Protein AF-A0A9E3Q1F7-F1 (afdb_monomer_lite)

Structure (mmCIF, N/CA/C/O backbone):
data_AF-A0A9E3Q1F7-F1
#
_entry.id   AF-A0A9E3Q1F7-F1
#
loop_
_atom_site.group_PDB
_atom_site.id
_atom_site.type_symbol
_atom_site.label_atom_id
_atom_site.label_alt_id
_atom_site.label_comp_id
_atom_site.label_asym_id
_atom_site.label_entity_id
_atom_site.label_seq_id
_atom_site.pdbx_PDB_ins_code
_atom_site.Cartn_x
_atom_site.Cartn_y
_atom_site.Cartn_z
_atom_site.occupancy
_atom_site.B_iso_or_equiv
_atom_site.auth_seq_id
_atom_site.auth_comp_id
_atom_site.auth_asym_id
_atom_site.auth_atom_id
_atom_site.pdbx_PDB_model_num
ATOM 1 N N . MET A 1 1 ? -3.711 9.267 -26.999 1.00 34.91 1 MET A N 1
ATOM 2 C CA . MET A 1 1 ? -2.775 8.124 -26.947 1.00 34.91 1 MET A CA 1
ATOM 3 C C . MET A 1 1 ? -3.118 7.286 -25.725 1.00 34.91 1 MET A C 1
ATOM 5 O O . MET A 1 1 ? -2.699 7.619 -24.628 1.00 34.91 1 MET A O 1
ATOM 9 N N . SER A 1 2 ? -3.969 6.274 -25.900 1.00 42.34 2 SER A N 1
ATOM 10 C CA . SER A 1 2 ? -4.326 5.313 -24.853 1.00 42.34 2 SER A CA 1
ATOM 11 C C . SER A 1 2 ? -3.628 4.005 -25.179 1.00 42.34 2 SER A C 1
ATOM 13 O O . SER A 1 2 ? -3.883 3.441 -26.238 1.00 42.34 2 SER A O 1
ATOM 15 N N . SER A 1 3 ? -2.712 3.578 -24.313 1.00 35.66 3 SER A N 1
ATOM 16 C CA . SER A 1 3 ? -2.249 2.195 -24.249 1.00 35.66 3 SER A CA 1
ATOM 17 C C . SER A 1 3 ? -1.394 2.011 -22.995 1.00 35.66 3 SER A C 1
ATOM 19 O O . SER A 1 3 ? -0.167 2.056 -23.036 1.00 35.66 3 SER A O 1
ATOM 21 N N . THR A 1 4 ? -2.044 1.789 -21.852 1.00 45.94 4 THR A N 1
ATOM 22 C CA . THR A 1 4 ? -1.406 1.193 -20.665 1.00 45.94 4 THR A CA 1
ATOM 23 C C . THR A 1 4 ? -1.273 -0.324 -20.879 1.00 45.94 4 THR A C 1
ATOM 25 O O . THR A 1 4 ? -1.680 -1.127 -20.044 1.00 45.94 4 THR A O 1
ATOM 28 N N . PHE A 1 5 ? -0.767 -0.749 -22.042 1.00 39.62 5 PHE A N 1
ATOM 29 C CA . PHE A 1 5 ? -0.505 -2.154 -22.346 1.00 39.62 5 PHE A CA 1
ATOM 30 C C . PHE A 1 5 ? 0.926 -2.493 -21.933 1.00 39.62 5 PHE A C 1
ATOM 32 O O . PHE A 1 5 ? 1.881 -2.279 -22.673 1.00 39.62 5 PHE A O 1
ATOM 39 N N . GLY A 1 6 ? 1.071 -3.011 -20.714 1.00 39.50 6 GLY A N 1
ATOM 40 C CA . GLY A 1 6 ? 2.363 -3.476 -20.199 1.00 39.50 6 GLY A CA 1
ATOM 41 C C . GLY A 1 6 ? 2.303 -4.330 -18.930 1.00 39.50 6 GLY A C 1
ATOM 42 O O . GLY A 1 6 ? 3.353 -4.666 -18.385 1.00 39.50 6 GLY A O 1
ATOM 43 N N . TYR A 1 7 ? 1.098 -4.699 -18.479 1.00 48.66 7 TYR A N 1
ATOM 44 C CA . TYR A 1 7 ? 0.847 -5.598 -17.344 1.00 48.66 7 TYR A CA 1
ATOM 45 C C . TYR A 1 7 ? 1.120 -7.090 -17.657 1.00 48.66 7 TYR A C 1
ATOM 47 O O . TYR A 1 7 ? 1.133 -7.917 -16.756 1.00 48.66 7 TYR A O 1
ATOM 55 N N . TYR A 1 8 ? 1.359 -7.460 -18.922 1.00 40.41 8 TYR A N 1
ATOM 56 C CA . TYR A 1 8 ? 1.140 -8.834 -19.408 1.00 40.41 8 TYR A CA 1
ATOM 57 C C . TYR A 1 8 ? 2.305 -9.840 -19.318 1.00 40.41 8 TYR A C 1
ATOM 59 O O . TYR A 1 8 ? 2.167 -10.947 -19.829 1.00 40.41 8 TYR A O 1
ATOM 67 N N . GLN A 1 9 ? 3.438 -9.533 -18.678 1.00 44.56 9 GLN A N 1
ATOM 68 C CA . GLN A 1 9 ? 4.535 -10.511 -18.532 1.00 44.56 9 GLN A CA 1
ATOM 69 C C . GLN A 1 9 ? 5.214 -10.376 -17.155 1.00 44.56 9 GLN A C 1
ATOM 71 O O . GLN A 1 9 ? 6.212 -9.668 -17.012 1.00 44.56 9 GLN A O 1
ATOM 76 N N . SER A 1 10 ? 4.642 -10.996 -16.112 1.00 48.50 10 SER A N 1
ATOM 77 C CA . SER A 1 10 ? 5.213 -10.989 -14.751 1.00 48.50 10 SER A CA 1
ATOM 78 C C . SER A 1 10 ? 6.570 -11.706 -14.711 1.00 48.50 10 SER A C 1
ATOM 80 O O . SER A 1 10 ? 6.687 -12.843 -15.169 1.00 48.50 10 SER A O 1
ATOM 82 N N . PRO A 1 11 ? 7.608 -11.018 -14.202 1.00 52.28 11 PRO A N 1
ATOM 83 C CA . PRO A 1 11 ? 8.141 -11.364 -12.881 1.00 52.28 11 PRO A CA 1
ATOM 84 C C . PRO A 1 11 ? 8.307 -10.097 -12.022 1.00 52.28 11 PRO A C 1
ATOM 86 O O . PRO A 1 11 ? 9.400 -9.750 -11.569 1.00 52.28 11 PRO A O 1
ATOM 89 N N . ARG A 1 12 ? 7.232 -9.319 -11.881 1.00 64.19 12 ARG A N 1
ATOM 90 C CA . ARG A 1 12 ? 7.279 -7.930 -11.406 1.00 64.19 12 ARG A CA 1
ATOM 91 C C . ARG A 1 12 ? 6.588 -7.827 -10.052 1.00 64.19 12 ARG A C 1
ATOM 93 O O . ARG A 1 12 ? 5.382 -7.966 -9.967 1.00 64.19 12 ARG A O 1
ATOM 100 N N . ARG A 1 13 ? 7.363 -7.625 -8.982 1.00 66.31 13 ARG A N 1
ATOM 101 C CA . ARG A 1 13 ? 6.824 -7.482 -7.621 1.00 66.31 13 ARG A CA 1
ATOM 102 C C . ARG A 1 13 ? 5.955 -6.221 -7.514 1.00 66.31 13 ARG A C 1
ATOM 104 O O . ARG A 1 13 ? 6.412 -5.147 -7.901 1.00 66.31 13 ARG A O 1
ATOM 111 N N . HIS 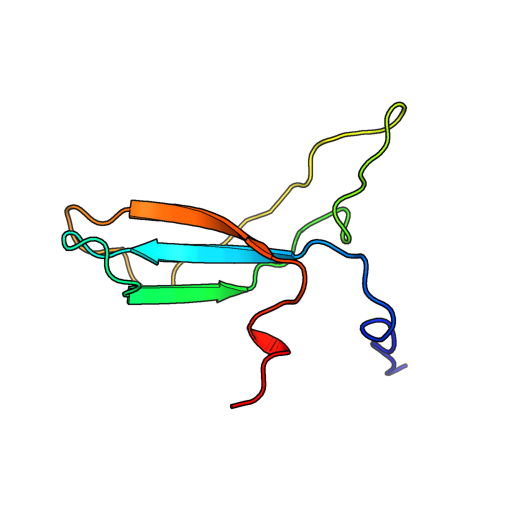A 1 14 ? 4.755 -6.362 -6.966 1.00 78.12 14 HIS A N 1
ATOM 112 C CA . HIS A 1 14 ? 3.791 -5.302 -6.672 1.00 78.12 14 HIS A CA 1
ATOM 113 C C . HIS A 1 14 ? 3.779 -4.994 -5.174 1.00 78.12 14 HIS A C 1
ATOM 115 O O . HIS A 1 14 ? 4.053 -5.880 -4.367 1.00 78.12 14 HIS A O 1
ATOM 121 N N . LEU A 1 15 ? 3.470 -3.748 -4.812 1.00 84.06 15 LEU A N 1
ATOM 122 C CA . LEU A 1 15 ? 3.276 -3.336 -3.425 1.00 84.06 15 LEU A CA 1
ATOM 123 C C . LEU A 1 15 ? 1.788 -3.168 -3.155 1.00 84.06 15 LEU A C 1
ATOM 125 O O . LEU A 1 15 ? 1.143 -2.325 -3.778 1.00 84.06 15 LEU A O 1
ATOM 129 N N . ASP A 1 16 ? 1.295 -3.914 -2.178 1.00 86.12 16 ASP A N 1
ATOM 130 C CA . ASP A 1 16 ? -0.019 -3.703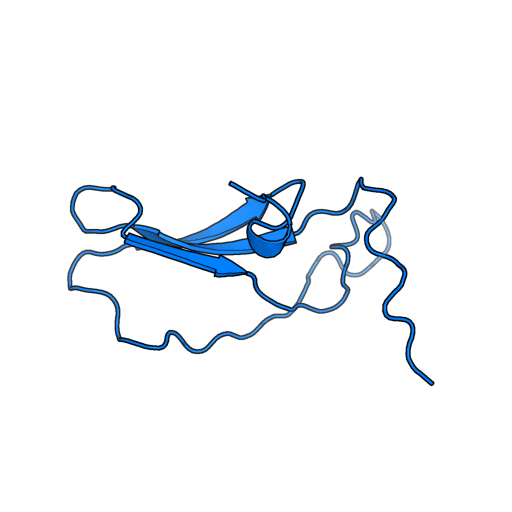 -1.593 1.00 86.12 16 ASP A CA 1
ATOM 131 C C . ASP A 1 16 ? 0.158 -3.265 -0.139 1.00 86.12 16 ASP A C 1
ATOM 133 O O . ASP A 1 16 ? 1.038 -3.744 0.581 1.00 86.12 16 ASP A O 1
ATOM 137 N N . ILE A 1 17 ? -0.690 -2.349 0.305 1.00 90.62 17 ILE A N 1
ATOM 138 C CA . ILE A 1 17 ? -0.774 -1.947 1.704 1.00 90.62 17 ILE A CA 1
ATOM 139 C C . ILE A 1 17 ? -1.918 -2.718 2.320 1.00 90.62 17 ILE A C 1
ATOM 141 O O . ILE A 1 17 ? -3.062 -2.608 1.884 1.00 90.62 17 ILE A O 1
ATOM 145 N N . GLU A 1 18 ? -1.588 -3.519 3.317 1.00 92.88 18 GLU A N 1
ATOM 146 C CA . GLU A 1 18 ? -2.537 -4.335 4.050 1.00 92.88 18 GLU A CA 1
ATOM 147 C C . GLU A 1 18 ? -2.714 -3.751 5.442 1.00 92.88 18 GLU A C 1
ATOM 149 O O . GLU A 1 18 ? -1.740 -3.509 6.158 1.00 92.88 18 GLU A O 1
ATOM 154 N N . VAL A 1 19 ? -3.964 -3.537 5.826 1.00 93.19 19 VAL A N 1
ATOM 155 C CA . VAL A 1 19 ? -4.329 -3.186 7.192 1.00 93.19 19 VAL A CA 1
ATOM 156 C C . VAL A 1 19 ? -4.880 -4.442 7.837 1.00 93.19 19 VAL A C 1
ATOM 158 O O . VAL A 1 19 ? -5.913 -4.967 7.418 1.00 93.19 19 VAL A O 1
ATOM 161 N N . LEU A 1 20 ? -4.169 -4.942 8.838 1.00 94.31 20 LEU A N 1
ATOM 162 C CA . LEU A 1 20 ? -4.622 -6.034 9.683 1.00 94.31 20 LEU A CA 1
ATOM 163 C C . LEU A 1 20 ? -5.287 -5.437 10.921 1.00 94.31 20 LEU A C 1
ATOM 165 O O . LEU A 1 20 ? -4.712 -4.546 11.546 1.00 94.31 20 LEU A O 1
ATOM 169 N N . GLY A 1 21 ? -6.475 -5.921 11.271 1.00 93.12 21 GLY A N 1
ATOM 170 C CA . GLY A 1 21 ? -7.138 -5.560 12.517 1.00 93.12 21 GLY A CA 1
ATOM 171 C C . GLY A 1 21 ? -6.367 -6.063 13.746 1.00 93.12 21 GLY A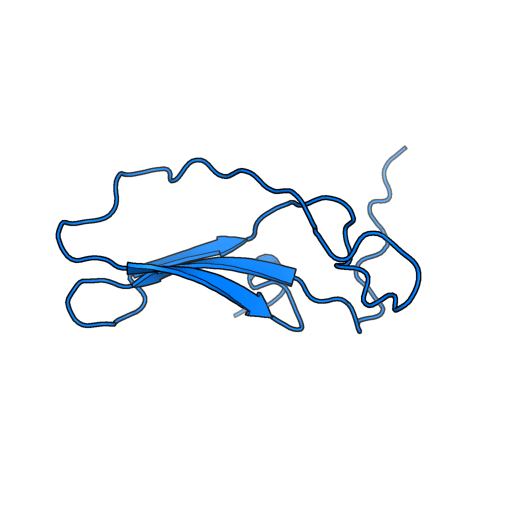 C 1
ATOM 172 O O . GLY A 1 21 ? -5.398 -6.817 13.611 1.00 93.12 21 GLY A O 1
ATOM 173 N N . PRO A 1 22 ? -6.796 -5.686 14.962 1.00 92.75 22 PRO A N 1
ATOM 174 C CA . PRO A 1 22 ? -6.147 -6.118 16.206 1.00 92.75 22 PRO A CA 1
ATOM 175 C C . PRO A 1 22 ? -6.170 -7.638 16.418 1.00 92.75 22 PRO A C 1
ATOM 177 O O . PRO A 1 22 ? -5.332 -8.187 17.125 1.00 92.75 22 PRO A O 1
ATOM 180 N N . ASP A 1 23 ? -7.121 -8.324 15.787 1.00 93.81 23 ASP A N 1
ATOM 181 C CA . ASP A 1 23 ? -7.252 -9.782 15.758 1.00 93.81 23 ASP A CA 1
ATOM 182 C C . ASP A 1 23 ? -6.322 -10.457 14.728 1.00 93.81 23 ASP A C 1
ATOM 184 O O . ASP A 1 23 ? -6.355 -11.676 14.558 1.00 93.81 23 ASP A O 1
ATOM 188 N N . GLY A 1 24 ? -5.507 -9.672 14.018 1.00 90.69 24 GLY A N 1
ATOM 189 C CA . GLY A 1 24 ? -4.606 -10.127 12.964 1.00 90.69 24 GLY A CA 1
ATOM 190 C C . GLY A 1 24 ? -5.296 -10.438 11.635 1.00 90.69 24 GLY A C 1
ATOM 191 O O . GLY A 1 24 ? -4.621 -10.859 10.692 1.00 90.69 24 GLY A O 1
ATOM 192 N N . ARG A 1 25 ? -6.616 -10.240 11.513 1.00 93.50 25 ARG A N 1
ATOM 193 C CA . ARG A 1 25 ? -7.341 -10.482 10.260 1.00 93.50 25 ARG A CA 1
ATOM 194 C C . ARG A 1 25 ? -7.167 -9.322 9.293 1.00 93.50 25 ARG A C 1
ATOM 196 O O . ARG A 1 25 ? -7.079 -8.166 9.694 1.00 93.50 25 ARG A O 1
ATOM 203 N N . LEU A 1 26 ? -7.144 -9.628 7.997 1.00 89.25 26 LEU A N 1
ATOM 204 C CA . LEU A 1 26 ? -7.065 -8.610 6.952 1.00 89.25 26 LEU A CA 1
ATOM 205 C C . LEU A 1 26 ? -8.351 -7.779 6.936 1.00 89.25 26 LEU A C 1
ATOM 207 O O . LEU A 1 26 ? -9.410 -8.280 6.570 1.00 89.25 26 LEU A O 1
ATOM 211 N N . SER A 1 27 ? -8.238 -6.513 7.325 1.00 89.38 27 SER A N 1
ATOM 212 C CA . SER A 1 27 ? -9.336 -5.549 7.305 1.00 89.38 27 SER A CA 1
ATOM 213 C C . SER A 1 27 ? -9.446 -4.865 5.948 1.00 89.38 27 SER A C 1
ATOM 215 O O . SER A 1 27 ? -10.550 -4.692 5.440 1.00 89.38 27 SER A O 1
ATOM 217 N N . SER A 1 28 ? -8.320 -4.473 5.352 1.00 88.56 28 SER A N 1
ATOM 218 C CA . SER A 1 28 ? -8.297 -3.868 4.020 1.00 88.56 28 SER A CA 1
ATOM 219 C C . SER A 1 28 ? -6.985 -4.151 3.296 1.00 88.56 28 SER A C 1
ATOM 221 O O . SER A 1 28 ? -5.946 -4.390 3.916 1.00 88.56 28 SER A O 1
ATOM 223 N N . ARG A 1 29 ? -7.040 -4.140 1.962 1.00 88.81 29 ARG A N 1
ATOM 224 C CA . ARG A 1 29 ? -5.870 -4.244 1.090 1.00 88.81 29 ARG A CA 1
ATOM 225 C C . ARG A 1 29 ? -5.999 -3.236 -0.042 1.00 88.81 29 ARG A C 1
ATOM 227 O O . ARG A 1 29 ? -6.980 -3.271 -0.781 1.00 88.81 29 ARG A O 1
ATOM 234 N N . THR A 1 30 ? -4.988 -2.392 -0.200 1.00 87.25 30 THR A N 1
ATOM 235 C CA . THR A 1 30 ? -4.970 -1.336 -1.215 1.00 87.25 30 THR A CA 1
ATOM 236 C C . THR A 1 30 ? -3.714 -1.449 -2.074 1.00 87.25 30 THR A C 1
ATOM 238 O O . THR A 1 30 ? -2.610 -1.387 -1.527 1.00 87.25 30 THR A O 1
ATOM 241 N N . PRO A 1 31 ? -3.839 -1.579 -3.406 1.00 85.06 31 PRO A N 1
ATOM 242 C CA . PRO A 1 31 ? -2.683 -1.587 -4.291 1.00 85.06 31 PRO A CA 1
ATOM 243 C C . PRO A 1 31 ? -2.040 -0.202 -4.351 1.00 85.06 31 PRO A C 1
ATOM 245 O O . PRO A 1 31 ? -2.729 0.819 -4.432 1.00 85.06 31 PRO A O 1
ATOM 248 N N . VAL A 1 32 ? -0.709 -0.154 -4.347 1.00 84.19 32 VAL A N 1
ATOM 249 C CA . VAL A 1 32 ? 0.050 1.100 -4.341 1.00 84.19 32 VAL A CA 1
ATOM 250 C C . VAL A 1 32 ? 0.846 1.285 -5.620 1.00 84.19 32 VAL A C 1
ATOM 252 O O . VAL A 1 32 ? 1.511 0.383 -6.129 1.00 84.19 32 VAL A O 1
ATOM 255 N N . ARG A 1 33 ? 0.812 2.519 -6.131 1.00 81.88 33 ARG A N 1
ATOM 256 C CA . ARG A 1 33 ? 1.727 2.972 -7.178 1.00 81.88 33 ARG A CA 1
ATOM 257 C C . ARG A 1 33 ? 3.042 3.397 -6.535 1.00 81.88 33 ARG A C 1
ATOM 259 O O . ARG A 1 33 ? 3.050 4.128 -5.551 1.00 81.88 33 ARG A O 1
ATOM 266 N N . PHE A 1 34 ? 4.149 2.965 -7.115 1.00 82.19 34 PHE A N 1
ATOM 267 C CA . PHE A 1 34 ? 5.489 3.254 -6.617 1.00 82.19 34 PHE A CA 1
ATOM 268 C C . PHE A 1 34 ? 6.450 3.487 -7.784 1.00 82.19 34 PHE A C 1
ATOM 270 O O . PHE A 1 34 ? 6.129 3.163 -8.931 1.00 82.19 34 PHE A O 1
ATOM 277 N N . PHE A 1 35 ? 7.622 4.057 -7.507 1.00 78.38 35 PHE A N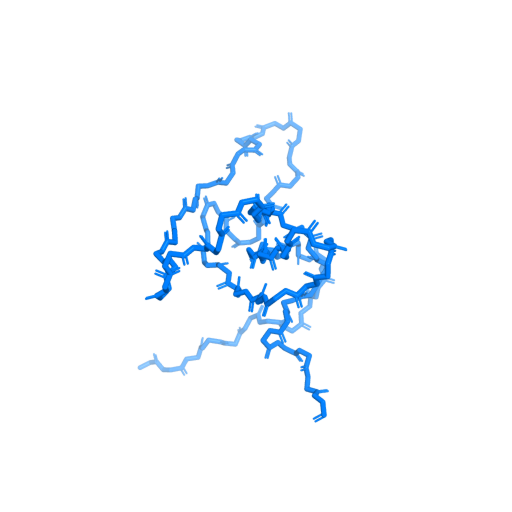 1
ATOM 278 C CA . PHE A 1 35 ? 8.666 4.269 -8.508 1.00 78.38 35 PHE A CA 1
ATOM 279 C C . PHE A 1 35 ? 10.063 3.942 -7.944 1.00 78.38 35 PHE A C 1
ATOM 281 O O . PHE A 1 35 ? 10.367 4.354 -6.824 1.00 78.38 35 PHE A O 1
ATOM 288 N N . PRO A 1 36 ? 10.927 3.241 -8.703 1.00 75.31 36 PRO A N 1
ATOM 289 C CA . PRO A 1 36 ? 10.640 2.619 -9.999 1.00 75.31 36 PRO A CA 1
ATOM 290 C C . PRO A 1 36 ? 9.677 1.424 -9.869 1.00 75.31 36 PRO A C 1
ATOM 292 O O . PRO A 1 36 ? 9.792 0.635 -8.939 1.00 75.31 36 PRO A O 1
ATOM 295 N N . ASN A 1 37 ? 8.741 1.283 -10.815 1.00 69.00 37 ASN A N 1
ATOM 296 C CA . ASN A 1 37 ? 7.864 0.112 -10.954 1.00 69.00 37 ASN A CA 1
ATOM 297 C C . ASN A 1 37 ? 8.159 -0.581 -12.297 1.00 69.00 37 ASN A C 1
ATOM 299 O O . ASN A 1 37 ? 8.064 0.079 -13.337 1.00 69.00 37 ASN A O 1
ATOM 303 N N . PRO A 1 38 ? 8.544 -1.873 -12.311 1.00 69.56 38 PRO A N 1
ATOM 304 C CA . PRO A 1 38 ? 8.621 -2.804 -11.173 1.00 69.56 38 PRO A CA 1
ATOM 305 C C . PRO A 1 38 ? 9.774 -2.524 -10.208 1.00 69.56 38 PRO A C 1
ATOM 307 O O . PRO A 1 38 ? 10.762 -1.896 -10.596 1.00 69.56 38 PRO A O 1
ATOM 310 N N . ILE A 1 39 ? 9.665 -3.051 -8.976 1.00 73.12 39 ILE A N 1
ATOM 311 C CA . ILE A 1 39 ? 10.757 -3.003 -7.991 1.00 73.12 39 ILE A CA 1
ATOM 312 C C . ILE A 1 39 ? 11.965 -3.686 -8.629 1.00 73.12 39 ILE A C 1
ATOM 314 O O . ILE A 1 39 ? 11.947 -4.895 -8.885 1.00 73.12 39 ILE A O 1
ATOM 318 N N . ARG A 1 40 ? 13.012 -2.911 -8.917 1.00 65.50 40 ARG A N 1
ATOM 319 C CA . ARG A 1 40 ? 14.225 -3.445 -9.533 1.00 65.50 40 ARG A CA 1
ATOM 320 C C . ARG A 1 40 ? 15.020 -4.229 -8.495 1.00 65.50 40 ARG A C 1
ATOM 322 O O . ARG A 1 40 ? 15.494 -3.665 -7.517 1.00 65.50 40 ARG A O 1
ATOM 329 N N . HIS A 1 41 ? 15.242 -5.512 -8.758 1.00 63.47 41 HIS A N 1
ATOM 330 C CA . HIS A 1 41 ? 16.278 -6.294 -8.081 1.00 63.47 41 HIS A CA 1
ATOM 331 C C . HIS A 1 41 ? 17.582 -6.129 -8.862 1.00 63.47 41 HIS A C 1
ATOM 333 O O . HIS A 1 41 ? 17.885 -6.925 -9.744 1.00 63.47 41 HIS A O 1
ATOM 339 N N . SER A 1 42 ? 18.321 -5.049 -8.606 1.00 62.00 42 SER A N 1
ATOM 340 C CA . SER A 1 42 ? 19.663 -4.856 -9.170 1.00 62.00 42 SER A CA 1
ATOM 341 C C . SER A 1 42 ? 20.709 -4.949 -8.068 1.00 62.00 42 SER A C 1
ATOM 3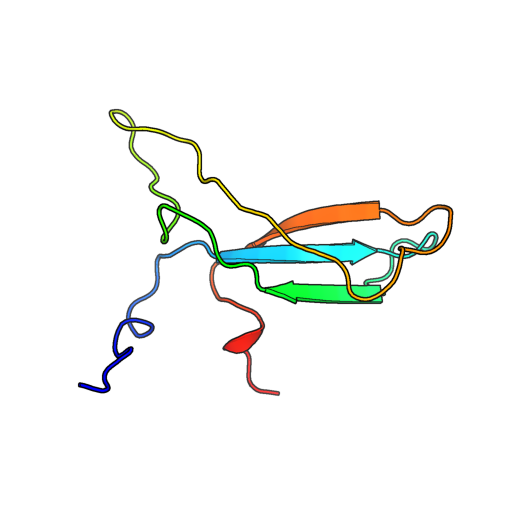43 O O . SER A 1 42 ? 20.540 -4.353 -7.010 1.00 62.00 42 SER A O 1
ATOM 345 N N . ARG A 1 43 ? 21.819 -5.648 -8.339 1.00 60.94 43 ARG A N 1
ATOM 346 C CA . ARG A 1 43 ? 23.014 -5.618 -7.476 1.00 60.94 43 ARG A CA 1
ATOM 347 C C . ARG A 1 43 ? 23.813 -4.315 -7.613 1.00 60.94 43 ARG A C 1
ATOM 349 O O . ARG A 1 43 ? 24.638 -4.028 -6.758 1.00 60.94 43 ARG A O 1
ATOM 356 N N . PHE A 1 44 ? 23.572 -3.545 -8.677 1.00 65.31 44 PHE A N 1
ATOM 357 C CA . PHE A 1 44 ? 24.375 -2.380 -9.072 1.00 65.31 44 PHE A CA 1
ATOM 358 C C . PHE A 1 44 ? 23.551 -1.087 -9.229 1.00 65.31 44 PHE A C 1
ATOM 360 O O . PHE A 1 44 ? 24.032 -0.117 -9.802 1.00 65.31 44 PHE A O 1
ATOM 367 N N . GLY A 1 45 ? 22.289 -1.064 -8.787 1.00 60.38 45 GLY A N 1
ATOM 368 C CA . GLY A 1 45 ? 21.395 0.097 -8.911 1.00 60.38 45 GLY A CA 1
ATOM 369 C C . GLY A 1 45 ? 20.627 0.377 -7.622 1.00 60.38 45 GLY A C 1
ATOM 370 O O . GLY A 1 45 ? 20.721 -0.399 -6.677 1.00 60.38 45 GLY A O 1
ATOM 371 N N . HIS A 1 46 ? 19.861 1.474 -7.589 1.00 57.47 46 HIS A N 1
ATOM 372 C CA . HIS A 1 46 ? 19.076 1.865 -6.413 1.00 57.47 46 HIS A CA 1
ATOM 373 C C . HIS A 1 46 ? 18.133 0.727 -5.970 1.00 57.47 46 HIS A C 1
ATOM 375 O O . HIS A 1 46 ? 17.222 0.377 -6.725 1.00 57.47 46 HIS A O 1
ATOM 381 N N . PRO A 1 47 ? 18.323 0.153 -4.765 1.00 64.19 47 PRO A N 1
ATOM 382 C CA . PRO A 1 47 ? 17.532 -0.984 -4.292 1.00 64.19 47 PRO A CA 1
ATOM 383 C C . PRO A 1 47 ? 16.183 -0.557 -3.699 1.00 64.19 47 PRO A C 1
ATOM 385 O O . PRO A 1 47 ? 15.391 -1.396 -3.275 1.00 64.19 47 PRO A O 1
ATOM 388 N N . HIS A 1 48 ? 15.919 0.748 -3.644 1.00 71.69 48 HIS A N 1
ATOM 389 C CA . HIS A 1 48 ? 14.752 1.308 -2.985 1.00 71.69 48 HIS A CA 1
ATOM 390 C C . HIS A 1 48 ? 13.726 1.781 -4.010 1.00 71.69 48 HIS A C 1
ATOM 392 O O . HIS A 1 48 ? 14.064 2.377 -5.032 1.00 71.69 48 HIS A O 1
ATOM 398 N N . SER A 1 49 ? 12.459 1.503 -3.719 1.00 77.56 49 SER A N 1
ATOM 399 C CA . SER A 1 49 ? 11.317 2.101 -4.402 1.00 77.56 49 SER A CA 1
ATOM 400 C C . SER A 1 49 ? 10.630 3.060 -3.447 1.00 77.56 49 SER A C 1
ATOM 402 O O . SER A 1 49 ? 10.479 2.758 -2.264 1.00 77.56 49 SER A O 1
ATOM 404 N N . SER A 1 50 ? 10.215 4.207 -3.963 1.00 83.44 50 SER A N 1
ATOM 405 C CA . SER A 1 50 ? 9.475 5.208 -3.206 1.00 83.44 50 SER A CA 1
ATOM 406 C C . SER A 1 50 ? 7.992 5.092 -3.518 1.00 83.44 50 SER A C 1
ATOM 408 O O . SER A 1 50 ? 7.596 4.901 -4.672 1.00 83.44 50 SER A O 1
ATOM 410 N N . PHE A 1 51 ? 7.170 5.219 -2.483 1.00 86.19 51 PHE A N 1
ATOM 411 C CA . PHE A 1 51 ? 5.722 5.228 -2.596 1.00 86.19 51 PHE A CA 1
ATOM 412 C C . PHE A 1 51 ? 5.110 6.084 -1.495 1.00 86.19 51 PHE A C 1
ATOM 414 O O . PHE A 1 51 ? 5.721 6.310 -0.451 1.00 86.19 51 PHE A O 1
ATOM 421 N N . ALA A 1 52 ? 3.893 6.543 -1.742 1.00 88.75 52 ALA A N 1
ATOM 422 C CA . ALA A 1 52 ? 3.065 7.211 -0.760 1.00 88.75 52 ALA A CA 1
ATOM 423 C C . ALA A 1 52 ? 1.625 6.745 -0.956 1.00 88.75 52 ALA A C 1
ATOM 425 O O . ALA A 1 52 ? 1.196 6.472 -2.079 1.00 88.75 52 ALA A O 1
ATOM 426 N N . ILE A 1 53 ? 0.890 6.644 0.143 1.00 86.81 53 ILE A N 1
ATOM 427 C CA . ILE A 1 53 ? -0.531 6.327 0.139 1.00 86.81 53 ILE A CA 1
ATOM 428 C C . ILE A 1 53 ? -1.219 7.150 1.221 1.00 86.81 53 ILE A C 1
ATOM 430 O O . ILE A 1 53 ? -0.658 7.391 2.290 1.00 86.81 53 ILE A O 1
ATOM 434 N N . THR A 1 54 ? -2.456 7.534 0.943 1.00 89.81 54 THR A N 1
ATOM 435 C CA . THR A 1 54 ? -3.399 8.007 1.948 1.00 89.81 54 THR A CA 1
ATOM 436 C C . THR A 1 54 ? -4.425 6.905 2.153 1.00 89.81 54 THR A C 1
ATOM 438 O O . THR A 1 54 ? -5.047 6.454 1.190 1.00 89.81 54 THR A O 1
ATOM 441 N N . LEU A 1 55 ? -4.569 6.436 3.390 1.00 87.06 55 LEU A N 1
ATOM 442 C CA . LEU A 1 55 ? -5.654 5.524 3.733 1.00 87.06 55 LEU A CA 1
ATOM 443 C C . LEU A 1 55 ? -6.966 6.326 3.764 1.00 87.06 55 LEU A C 1
ATOM 445 O O . LEU A 1 55 ? -6.957 7.442 4.284 1.00 87.06 55 LEU A O 1
ATOM 449 N N . PRO A 1 56 ? -8.069 5.799 3.203 1.00 84.62 56 PRO A N 1
ATOM 450 C CA . PRO A 1 56 ? -9.343 6.519 3.159 1.00 84.62 56 PRO A CA 1
ATOM 451 C C . PRO A 1 56 ? -9.899 6.788 4.561 1.00 84.62 56 PRO A C 1
ATOM 453 O O . PRO A 1 56 ? -10.541 7.808 4.784 1.00 84.62 56 PRO A O 1
ATOM 456 N N . GLU A 1 57 ? -9.602 5.895 5.504 1.00 87.75 57 GLU A N 1
ATOM 457 C CA . GLU A 1 57 ? -9.987 5.999 6.904 1.00 87.75 57 GLU A CA 1
ATOM 458 C C . GLU A 1 57 ? -8.780 5.679 7.798 1.00 87.75 57 GLU A C 1
ATOM 460 O O . GLU A 1 57 ? -7.920 4.873 7.412 1.00 87.75 57 GLU A O 1
ATOM 465 N N . PRO A 1 58 ? -8.680 6.301 8.986 1.00 89.81 58 PRO A N 1
ATOM 466 C CA . PRO A 1 58 ? -7.656 5.945 9.955 1.00 89.81 58 PRO A CA 1
ATOM 467 C C . PRO A 1 58 ? -7.860 4.493 10.424 1.00 89.81 58 PRO A C 1
ATOM 469 O O . PRO A 1 58 ? -8.987 4.102 10.733 1.00 89.81 58 PRO A O 1
ATOM 472 N N . PRO A 1 59 ? -6.793 3.677 10.497 1.00 91.31 59 PRO A N 1
ATOM 473 C CA . PRO A 1 59 ? -6.923 2.291 10.922 1.00 91.31 59 PRO A CA 1
ATOM 474 C C . PRO A 1 59 ? -7.360 2.212 12.400 1.00 91.31 59 PRO A C 1
ATOM 476 O O . PRO A 1 59 ? -6.911 3.031 13.208 1.00 91.31 59 PRO A O 1
ATOM 479 N N . PRO A 1 60 ? -8.197 1.228 12.784 1.00 90.88 60 PRO A N 1
ATOM 480 C CA . PRO A 1 60 ? -8.618 1.039 14.172 1.00 90.88 60 PRO A CA 1
ATOM 481 C C . PRO A 1 60 ? -7.435 0.897 15.140 1.00 90.88 60 PRO A C 1
ATOM 483 O O . PRO A 1 60 ? -6.379 0.373 14.775 1.00 90.88 60 PRO A O 1
ATOM 486 N N . VAL A 1 61 ? -7.619 1.299 16.401 1.00 93.69 61 VAL A N 1
ATOM 487 C CA . VAL A 1 61 ? -6.590 1.159 17.448 1.00 93.69 61 VAL A CA 1
ATOM 488 C C . VAL A 1 61 ? -6.167 -0.305 17.590 1.00 93.69 61 VAL A C 1
ATOM 490 O O . VAL A 1 61 ? -7.013 -1.191 17.670 1.00 93.69 61 VAL A O 1
ATOM 493 N N . GLY A 1 62 ? -4.855 -0.552 17.624 1.00 94.44 62 GLY A N 1
ATOM 494 C CA . GLY A 1 62 ? -4.279 -1.902 17.688 1.00 94.44 62 GLY A CA 1
ATOM 495 C C . GLY A 1 62 ? -4.103 -2.584 16.327 1.00 94.44 62 GLY A C 1
ATOM 496 O O . GLY A 1 62 ? -3.605 -3.705 16.274 1.00 94.44 62 GLY A O 1
ATOM 497 N N . SER A 1 63 ? -4.476 -1.925 15.227 1.00 94.94 63 SER A N 1
ATOM 498 C CA . SER A 1 63 ? -4.245 -2.443 13.877 1.00 94.94 63 SER A CA 1
ATOM 499 C C . SER A 1 63 ? -2.769 -2.394 13.484 1.00 94.94 63 SER A C 1
ATOM 501 O O . SER A 1 63 ? -2.007 -1.538 13.936 1.00 94.94 63 SER A O 1
ATOM 503 N N . THR A 1 64 ? -2.379 -3.277 12.568 1.00 95.62 64 THR A N 1
ATOM 504 C CA . THR A 1 64 ? -1.051 -3.290 11.948 1.00 95.62 64 THR A CA 1
ATOM 505 C C . THR A 1 64 ? -1.159 -2.890 10.483 1.00 95.62 64 THR A C 1
ATOM 507 O O . THR A 1 64 ? -1.841 -3.552 9.704 1.00 95.62 64 THR A O 1
ATOM 510 N N . VAL A 1 65 ? -0.447 -1.833 10.090 1.00 93.31 65 VAL A N 1
ATOM 511 C CA . VAL A 1 65 ? -0.282 -1.462 8.678 1.00 93.31 65 VAL A CA 1
ATOM 512 C C . VAL A 1 65 ? 0.993 -2.111 8.158 1.00 93.31 65 VAL A C 1
ATOM 514 O O . VAL A 1 65 ? 2.082 -1.866 8.675 1.00 93.31 65 VAL A O 1
ATOM 517 N N . ARG A 1 66 ? 0.864 -2.948 7.131 1.00 92.75 66 ARG A N 1
ATOM 518 C CA . ARG A 1 66 ? 1.963 -3.718 6.548 1.00 92.75 66 ARG A CA 1
ATOM 519 C C . ARG A 1 66 ? 2.085 -3.425 5.059 1.00 92.75 66 ARG A C 1
ATOM 521 O O . ARG A 1 66 ? 1.094 -3.350 4.339 1.00 92.75 66 ARG A O 1
ATOM 528 N N . VAL A 1 67 ? 3.326 -3.330 4.595 1.00 89.62 67 VAL A N 1
ATOM 529 C CA . VAL A 1 67 ? 3.655 -3.284 3.168 1.00 89.62 67 VAL A CA 1
ATOM 530 C C . VAL A 1 67 ? 3.899 -4.716 2.709 1.00 89.62 67 VAL A C 1
ATOM 532 O O . VAL A 1 67 ? 4.878 -5.342 3.117 1.00 89.62 67 VAL A O 1
ATOM 535 N N . ALA A 1 68 ? 2.996 -5.256 1.900 1.00 87.56 68 ALA A N 1
ATOM 536 C CA . ALA A 1 68 ? 3.097 -6.597 1.351 1.00 87.56 68 ALA A CA 1
ATOM 537 C C . ALA A 1 68 ? 3.613 -6.539 -0.088 1.00 87.56 68 ALA A C 1
ATOM 539 O O . ALA A 1 68 ? 3.183 -5.709 -0.888 1.00 87.56 68 ALA A O 1
ATOM 540 N N . VAL A 1 69 ? 4.551 -7.428 -0.412 1.00 81.44 69 VAL A N 1
ATOM 541 C CA . VAL A 1 69 ? 5.133 -7.517 -1.750 1.00 81.44 69 VAL A CA 1
ATOM 542 C C . VAL A 1 69 ? 4.623 -8.779 -2.429 1.00 81.44 69 VAL A C 1
ATOM 544 O O . VAL A 1 69 ? 4.998 -9.881 -2.033 1.00 81.44 69 VAL A O 1
ATOM 547 N N . HIS A 1 70 ? 3.797 -8.622 -3.458 1.00 77.38 70 HIS A N 1
ATOM 548 C CA . HIS A 1 70 ? 3.151 -9.735 -4.159 1.00 77.38 70 HIS A CA 1
ATOM 549 C C . HIS A 1 70 ? 3.708 -9.909 -5.570 1.00 77.38 70 HIS A C 1
ATOM 551 O O . HIS A 1 70 ? 4.215 -8.968 -6.175 1.00 77.38 70 HIS A O 1
ATOM 557 N N . ALA A 1 71 ? 3.628 -11.122 -6.118 1.00 74.31 71 ALA A N 1
ATOM 558 C 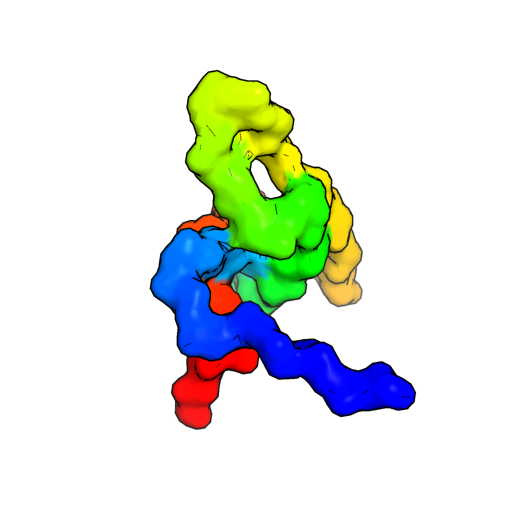CA . ALA A 1 71 ? 4.026 -11.383 -7.508 1.00 74.31 71 ALA A CA 1
ATOM 559 C C . ALA A 1 71 ? 3.043 -10.786 -8.537 1.00 74.31 71 ALA A C 1
ATOM 561 O O . ALA A 1 71 ? 3.395 -10.614 -9.706 1.00 74.31 71 ALA A O 1
ATOM 562 N N . THR A 1 72 ? 1.825 -10.478 -8.091 1.00 68.56 72 THR A N 1
ATOM 563 C CA . THR A 1 72 ? 0.721 -9.928 -8.881 1.00 68.56 72 THR A CA 1
ATOM 564 C C . THR A 1 72 ? -0.069 -8.967 -7.995 1.00 68.56 72 THR A C 1
ATOM 566 O O . THR A 1 72 ? -0.200 -9.213 -6.797 1.00 68.56 72 THR A O 1
ATOM 569 N N . SER A 1 73 ? -0.556 -7.864 -8.563 1.00 66.88 73 SER A N 1
ATOM 570 C CA . SER A 1 73 ? -1.405 -6.901 -7.852 1.00 66.88 73 SER A CA 1
ATOM 571 C C . SER A 1 73 ? -2.759 -7.520 -7.511 1.00 66.88 73 SER A C 1
ATOM 573 O O . SER A 1 73 ? -3.346 -8.186 -8.365 1.00 66.88 73 SER A O 1
ATOM 575 N N . ILE A 1 74 ? -3.327 -7.228 -6.333 1.00 68.94 74 ILE A N 1
ATOM 576 C CA . ILE A 1 74 ? -4.715 -7.634 -6.051 1.00 68.94 74 ILE A CA 1
ATOM 577 C C . ILE A 1 74 ? -5.719 -7.027 -7.044 1.00 68.94 74 ILE A C 1
ATOM 579 O O . ILE A 1 74 ? -6.734 -7.651 -7.328 1.00 68.94 74 ILE A O 1
ATOM 583 N N . ALA A 1 75 ? -5.428 -5.859 -7.627 1.00 66.00 75 ALA A N 1
ATOM 584 C CA . ALA A 1 75 ? -6.295 -5.265 -8.648 1.00 66.00 75 ALA A CA 1
ATOM 585 C C . ALA A 1 75 ? -6.447 -6.150 -9.901 1.00 66.00 75 ALA A C 1
ATOM 587 O O . ALA A 1 75 ? -7.434 -6.020 -10.623 1.00 66.00 75 ALA A O 1
ATOM 588 N N . ASP A 1 76 ? -5.480 -7.040 -10.148 1.00 65.06 76 ASP A N 1
ATOM 589 C CA . ASP A 1 76 ? -5.476 -7.953 -11.292 1.00 65.06 76 ASP A CA 1
ATOM 590 C C . ASP A 1 76 ? -6.106 -9.317 -10.945 1.00 65.06 76 ASP A C 1
ATOM 592 O O . ASP A 1 76 ? -6.468 -10.085 -11.839 1.00 65.06 76 ASP A O 1
ATOM 596 N N . CYS A 1 77 ? -6.278 -9.619 -9.653 1.00 64.50 77 CYS A N 1
ATOM 597 C CA . CYS A 1 77 ? -6.960 -10.817 -9.179 1.00 64.50 77 CYS A CA 1
ATOM 598 C C . CYS A 1 77 ? -8.476 -10.629 -9.329 1.00 64.50 77 CYS A C 1
ATOM 600 O O . CYS A 1 77 ? -9.140 -10.089 -8.447 1.00 64.50 77 CYS A O 1
ATOM 602 N N . ARG A 1 78 ? -9.034 -11.070 -10.461 1.00 58.62 78 ARG A N 1
ATOM 603 C CA . ARG A 1 78 ? -10.490 -11.164 -10.640 1.00 58.62 78 ARG A CA 1
ATOM 604 C C . ARG A 1 78 ? -11.033 -12.323 -9.800 1.00 58.62 78 ARG A C 1
ATOM 606 O O . ARG A 1 78 ? -10.581 -13.453 -9.973 1.00 58.62 78 ARG A O 1
ATOM 613 N N . THR A 1 79 ? -11.970 -12.021 -8.905 1.00 52.03 79 THR A N 1
ATOM 614 C CA . THR A 1 79 ? -12.876 -12.996 -8.274 1.00 52.03 79 THR A CA 1
ATOM 615 C C . THR A 1 79 ? -13.988 -13.397 -9.224 1.00 52.03 79 THR A C 1
ATOM 617 O O . THR A 1 79 ? -14.471 -12.484 -9.936 1.00 52.03 79 THR A O 1
#

pLDDT: mean 75.05, std 17.15, range [34.91, 95.62]

Radius of gyration: 14.64 Å; chains: 1; bounding box: 37×21×45 Å

Foldseek 3Di:
DDDPPDQPDFPFKWKWKFKAALVRHTPDIGTWDWPPGRQDPDPPDDNDIDTDDDDPDDHDPNIDIDIDIDRHTVVPDDD

Secondary structure (DSSP, 8-state):
-------SS----EEEEEEE-TTS-EEEEEEE-EESSS----SSS----EE----SSPPPTT-EEEEEEESS-GGG---

Sequence (79 aa):
MSSTFGYYQSPRRHLDIEVLGPDGRLSSRTPVRFFPNPIRHSRFGHPHSSFAITLPEPPPVGSTVRVAVHATSIADCRT